Protein AF-A0A496VMB5-F1 (afdb_monomer)

Secondary structure (DSSP, 8-state):
-------GGG--GGG-S-HHHHHHHHHHHHHHHHT--PPP-----PPP-

Structure (mmCIF, N/CA/C/O backbone):
data_AF-A0A496VMB5-F1
#
_entry.id   AF-A0A496VMB5-F1
#
loop_
_atom_site.group_PDB
_atom_site.id
_atom_site.type_symbol
_atom_site.label_atom_id
_atom_site.label_alt_id
_atom_site.label_comp_id
_atom_site.label_asym_id
_atom_site.label_entity_id
_atom_site.label_seq_id
_atom_site.pdbx_PDB_ins_code
_atom_site.Cartn_x
_atom_site.Cartn_y
_atom_site.Cartn_z
_atom_site.occupancy
_atom_site.B_iso_or_equiv
_atom_site.auth_seq_id
_atom_site.auth_comp_id
_atom_site.auth_asym_id
_atom_site.auth_atom_id
_atom_site.pdbx_PDB_model_num
ATOM 1 N N . LEU A 1 1 ? -9.560 19.620 4.148 1.00 70.44 1 LEU A N 1
ATOM 2 C CA . LEU A 1 1 ?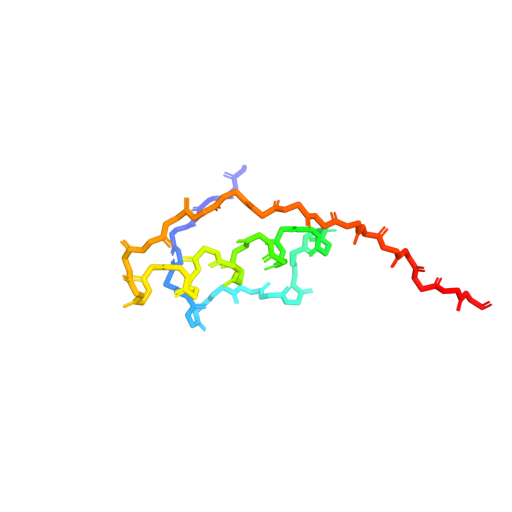 -8.839 18.342 3.972 1.00 70.44 1 LEU A CA 1
ATOM 3 C C . LEU A 1 1 ? -9.504 17.353 4.913 1.00 70.44 1 LEU A C 1
ATOM 5 O O . LEU A 1 1 ? -9.467 17.589 6.113 1.00 70.44 1 LEU A O 1
ATOM 9 N N . GLU A 1 2 ? -10.198 16.351 4.387 1.00 85.00 2 GLU A N 1
ATOM 10 C CA . GLU A 1 2 ? -10.864 15.335 5.210 1.00 85.00 2 GLU A CA 1
ATOM 11 C C . GLU A 1 2 ? -9.988 14.088 5.275 1.00 85.00 2 GLU A C 1
ATOM 13 O O . GLU A 1 2 ? -9.386 13.691 4.276 1.00 85.00 2 GLU A O 1
ATOM 18 N N . VAL A 1 3 ? -9.887 13.497 6.462 1.00 92.81 3 VAL A N 1
ATOM 19 C CA . VAL A 1 3 ? -9.115 12.279 6.717 1.00 92.81 3 VAL A CA 1
ATOM 20 C C . VAL A 1 3 ? -9.934 11.352 7.601 1.00 92.81 3 VAL A C 1
ATOM 22 O O . VAL A 1 3 ? -10.648 11.801 8.496 1.00 92.81 3 VAL A O 1
ATOM 25 N N . GLN A 1 4 ? -9.833 10.052 7.348 1.00 93.44 4 GLN A N 1
ATOM 26 C CA . GLN A 1 4 ? -10.553 9.029 8.094 1.00 93.44 4 GLN A CA 1
ATOM 27 C C . GLN A 1 4 ? -9.701 7.760 8.192 1.00 93.44 4 GLN A C 1
ATOM 29 O O . GLN A 1 4 ? -8.938 7.436 7.281 1.00 93.44 4 GLN A O 1
ATOM 34 N N . LEU A 1 5 ? -9.847 7.035 9.302 1.00 95.81 5 LEU A N 1
ATOM 35 C CA . LEU A 1 5 ? -9.294 5.694 9.464 1.00 95.81 5 LEU A CA 1
ATOM 36 C C . LEU A 1 5 ? -10.240 4.652 8.858 1.00 95.81 5 LEU A C 1
ATOM 38 O O . LEU A 1 5 ? -11.447 4.680 9.099 1.00 95.81 5 LEU A O 1
ATOM 42 N N . PHE A 1 6 ? -9.676 3.701 8.119 1.00 95.94 6 PHE A N 1
ATOM 43 C CA . PHE A 1 6 ? -10.416 2.605 7.501 1.00 95.94 6 PHE A CA 1
ATOM 44 C C . PHE A 1 6 ? -9.883 1.260 7.995 1.00 95.94 6 PHE A C 1
ATOM 46 O O . PHE A 1 6 ? -8.672 1.056 8.081 1.00 95.94 6 PHE A O 1
ATOM 53 N N . SER A 1 7 ? -10.788 0.319 8.268 1.00 96.06 7 SER A N 1
ATOM 54 C CA . SER A 1 7 ? -10.445 -1.103 8.242 1.00 96.06 7 SER A CA 1
ATOM 55 C C . SER A 1 7 ? -10.291 -1.562 6.790 1.00 96.06 7 SER A C 1
ATOM 57 O O . SER A 1 7 ? -10.827 -0.940 5.872 1.00 96.06 7 SER A O 1
ATOM 59 N N . GLN A 1 8 ? -9.561 -2.656 6.567 1.00 95.12 8 GLN A N 1
ATOM 60 C CA . GLN A 1 8 ? -9.248 -3.162 5.225 1.00 95.12 8 GLN A CA 1
ATOM 61 C C . GLN A 1 8 ? -10.491 -3.355 4.336 1.00 95.12 8 GLN A C 1
ATOM 63 O O . GLN A 1 8 ? -10.462 -3.018 3.153 1.00 95.12 8 GLN A O 1
ATOM 68 N N . ASP A 1 9 ? -11.586 -3.861 4.906 1.00 95.88 9 ASP A N 1
ATOM 69 C CA . ASP A 1 9 ? -12.858 -4.112 4.215 1.00 95.88 9 ASP A CA 1
ATOM 70 C C . ASP A 1 9 ? -13.638 -2.829 3.881 1.00 95.88 9 ASP A C 1
ATOM 72 O O . ASP A 1 9 ? -14.554 -2.856 3.061 1.00 95.88 9 ASP A O 1
ATOM 76 N N . LYS A 1 10 ? -13.281 -1.703 4.509 1.00 97.31 10 LYS A N 1
ATOM 77 C CA . LYS A 1 10 ? -13.912 -0.393 4.295 1.00 97.31 10 LYS A CA 1
ATOM 78 C C . LYS A 1 10 ? -13.099 0.534 3.405 1.00 97.31 10 LYS A C 1
ATOM 80 O O . LYS A 1 10 ? -13.586 1.614 3.077 1.00 97.31 10 LYS A O 1
ATOM 85 N N . ILE A 1 11 ? -11.887 0.142 3.007 1.00 95.94 11 ILE A N 1
ATOM 86 C CA . ILE A 1 11 ? -11.074 0.942 2.088 1.00 95.94 11 ILE A CA 1
ATOM 87 C C . ILE A 1 11 ? -11.836 1.094 0.762 1.00 95.94 11 ILE A C 1
ATOM 89 O O . ILE A 1 11 ? -12.238 0.094 0.163 1.00 95.94 11 ILE A O 1
ATOM 93 N N . PRO A 1 12 ? -12.028 2.326 0.258 1.00 95.69 12 PRO A N 1
ATOM 94 C CA . PRO A 1 12 ? -12.705 2.556 -1.011 1.00 95.69 12 PRO A CA 1
ATOM 95 C C . PRO A 1 12 ? -11.742 2.296 -2.178 1.00 95.69 12 PRO A C 1
ATOM 97 O O . PRO A 1 12 ? -11.278 3.228 -2.833 1.00 95.69 12 PRO A O 1
ATOM 100 N N . TRP A 1 13 ? -11.428 1.025 -2.435 1.00 94.12 13 TRP A N 1
ATOM 101 C CA . TRP A 1 13 ? -10.402 0.594 -3.393 1.00 94.12 13 TRP A CA 1
ATOM 102 C C . TRP A 1 13 ? -10.538 1.228 -4.784 1.00 94.12 13 TRP A C 1
ATOM 104 O O . TRP A 1 13 ? -9.533 1.628 -5.371 1.00 94.12 13 TRP A O 1
ATOM 114 N N . GLU A 1 14 ? -11.765 1.380 -5.285 1.00 93.69 14 GLU A N 1
ATOM 115 C CA . GLU A 1 14 ? -12.071 1.982 -6.596 1.00 93.69 14 GLU A CA 1
ATOM 116 C C . GLU A 1 14 ? -11.913 3.505 -6.649 1.00 93.69 14 GLU A C 1
ATOM 118 O O . GLU A 1 14 ? -11.853 4.078 -7.731 1.00 93.69 14 GLU A O 1
ATOM 123 N N . LYS A 1 15 ? -11.809 4.173 -5.496 1.00 94.19 15 LYS A N 1
ATOM 124 C CA . LYS A 1 15 ? -11.608 5.629 -5.406 1.00 94.19 15 LYS A CA 1
ATOM 125 C C . LYS A 1 15 ? -10.156 6.016 -5.123 1.00 94.19 15 LYS A C 1
ATOM 127 O O . LYS A 1 15 ?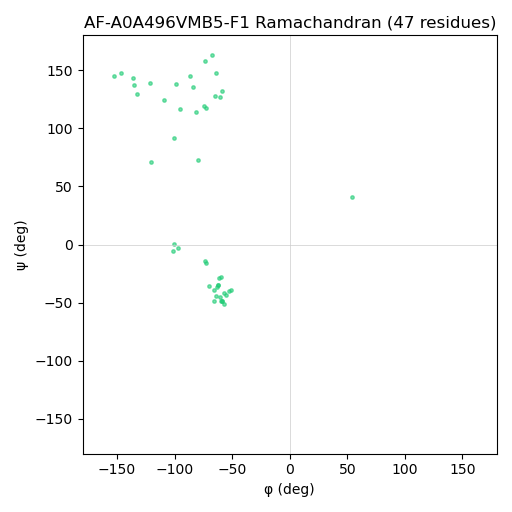 -9.860 7.200 -4.982 1.00 94.19 15 LYS A O 1
ATOM 132 N N . LEU A 1 16 ? -9.251 5.044 -4.997 1.00 93.00 16 LEU A N 1
ATOM 133 C CA . LEU A 1 16 ? -7.830 5.323 -4.809 1.00 93.00 16 LEU A CA 1
ATOM 134 C C . LEU A 1 16 ? -7.269 6.005 -6.062 1.00 93.00 16 LEU A C 1
ATOM 136 O O . LEU A 1 16 ? -7.401 5.483 -7.164 1.00 93.00 16 LEU A O 1
ATOM 140 N N . ALA A 1 17 ? -6.610 7.149 -5.876 1.00 91.25 17 ALA A N 1
ATOM 141 C CA . ALA A 1 17 ? -6.150 7.998 -6.976 1.00 91.25 17 ALA A CA 1
ATOM 142 C C . ALA A 1 17 ? -5.146 7.309 -7.918 1.00 91.25 17 ALA A C 1
ATOM 144 O O . ALA A 1 17 ? -5.083 7.648 -9.096 1.00 91.25 17 ALA A O 1
ATOM 145 N N . PHE A 1 18 ? -4.366 6.346 -7.411 1.00 91.81 18 PHE A N 1
ATOM 146 C CA . PHE A 1 18 ? -3.331 5.662 -8.182 1.00 91.81 18 PHE A CA 1
ATOM 147 C C . PHE A 1 18 ? -3.355 4.142 -7.956 1.00 91.81 18 PHE A C 1
ATOM 149 O O . PHE A 1 18 ? -3.411 3.701 -6.801 1.00 91.81 18 PHE A O 1
ATOM 156 N N . PRO A 1 19 ? -3.202 3.321 -9.015 1.00 91.00 19 PRO A N 1
ATOM 157 C CA . PRO A 1 19 ? -3.167 1.861 -8.897 1.00 91.00 19 PRO A CA 1
ATOM 158 C C . PRO A 1 19 ? -2.037 1.326 -8.005 1.00 91.00 19 PRO A C 1
ATOM 160 O O . PRO A 1 19 ? -2.188 0.281 -7.374 1.00 91.00 19 PRO A O 1
ATOM 163 N N . VAL A 1 20 ? -0.916 2.053 -7.905 1.00 93.62 20 VAL A N 1
ATOM 164 C CA . VAL A 1 20 ? 0.220 1.653 -7.058 1.00 93.62 20 VAL A CA 1
ATOM 165 C C . VAL A 1 20 ? -0.165 1.595 -5.578 1.00 93.62 20 VAL A C 1
ATOM 167 O O . VAL A 1 20 ? 0.263 0.688 -4.874 1.00 93.62 20 VAL A O 1
ATOM 170 N N . ILE A 1 21 ? -1.050 2.491 -5.119 1.00 94.56 21 ILE A N 1
ATOM 171 C CA . ILE A 1 21 ? -1.529 2.503 -3.729 1.00 94.56 21 ILE A CA 1
ATOM 172 C C . ILE A 1 21 ? -2.305 1.217 -3.441 1.00 94.56 21 ILE A C 1
ATOM 174 O O . ILE A 1 21 ? -2.076 0.580 -2.413 1.00 94.56 21 ILE A O 1
ATOM 178 N N . ARG A 1 22 ? -3.182 0.805 -4.372 1.00 94.19 22 ARG A N 1
ATOM 179 C CA . ARG A 1 22 ? -3.931 -0.454 -4.262 1.00 94.19 22 ARG A CA 1
ATOM 180 C C . ARG A 1 22 ? -2.968 -1.631 -4.110 1.00 94.19 22 ARG A C 1
ATOM 182 O O . ARG A 1 22 ? -3.094 -2.388 -3.155 1.00 94.19 22 ARG A O 1
ATOM 189 N N . LYS A 1 23 ? -1.979 -1.732 -5.003 1.00 94.12 23 LYS A N 1
ATOM 190 C CA . LYS A 1 23 ? -0.993 -2.823 -5.013 1.00 94.12 23 LYS A CA 1
ATOM 191 C C . LYS A 1 23 ? -0.187 -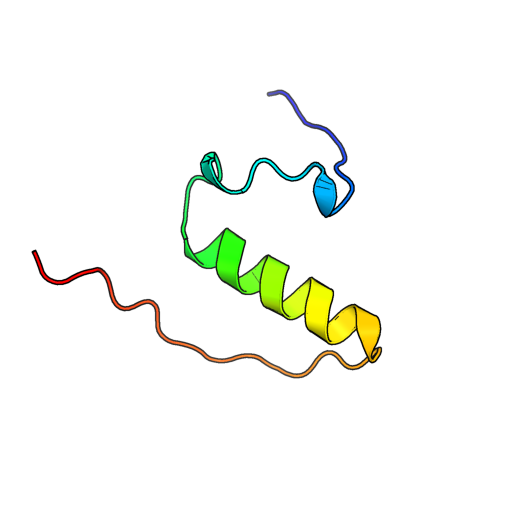2.894 -3.712 1.00 94.12 23 LYS A C 1
ATOM 193 O O . LYS A 1 23 ? -0.106 -3.959 -3.106 1.00 94.12 23 LYS A O 1
ATOM 198 N N . THR A 1 24 ? 0.340 -1.761 -3.247 1.00 95.44 24 THR A N 1
ATOM 199 C CA . THR A 1 24 ? 1.112 -1.686 -1.997 1.00 95.44 24 THR A CA 1
ATOM 200 C C . THR A 1 24 ? 0.283 -2.106 -0.786 1.00 95.44 24 THR A C 1
ATOM 202 O O . THR A 1 24 ? 0.753 -2.891 0.035 1.00 95.44 24 THR A O 1
ATOM 205 N N . LEU A 1 25 ? -0.962 -1.629 -0.673 1.00 96.56 25 LEU A N 1
ATOM 206 C CA . LEU A 1 25 ? -1.842 -2.013 0.432 1.00 96.56 25 LEU A CA 1
ATOM 207 C C . LEU A 1 25 ? -2.212 -3.501 0.374 1.00 96.56 25 LEU A C 1
ATOM 209 O O . LEU A 1 25 ? -2.243 -4.151 1.414 1.00 96.56 25 LEU A O 1
ATOM 213 N N . THR A 1 26 ? -2.455 -4.058 -0.818 1.00 95.12 26 THR A N 1
ATOM 214 C CA . THR A 1 26 ? -2.702 -5.499 -0.979 1.00 95.12 26 THR A CA 1
ATOM 215 C C . THR A 1 26 ? -1.527 -6.330 -0.467 1.00 95.12 26 THR A C 1
ATOM 217 O O . THR A 1 26 ? -1.759 -7.231 0.339 1.00 95.12 26 THR A O 1
ATOM 220 N N . HIS A 1 27 ? -0.291 -6.001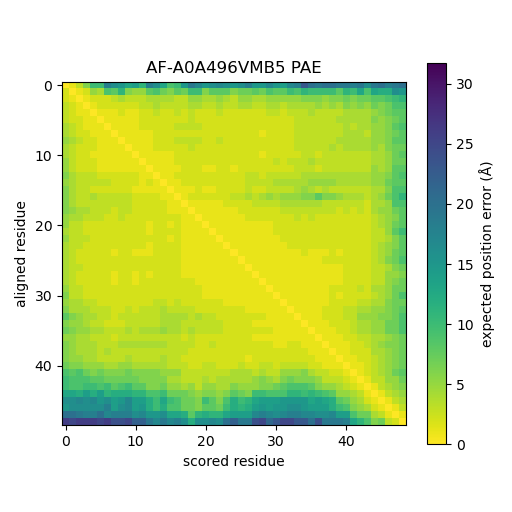 -0.863 1.00 97.00 27 HIS A N 1
ATOM 221 C CA . HIS A 1 27 ? 0.900 -6.687 -0.347 1.00 97.00 27 HIS A CA 1
ATOM 222 C C . HIS A 1 27 ? 0.999 -6.553 1.175 1.00 97.00 27 HIS A C 1
ATOM 224 O O . HIS A 1 27 ? 1.102 -7.558 1.868 1.00 97.00 27 HIS A O 1
ATOM 230 N N . TYR A 1 28 ? 0.843 -5.337 1.712 1.00 97.31 28 TYR A N 1
ATOM 231 C CA . TYR A 1 28 ? 0.883 -5.104 3.158 1.00 97.31 28 TYR A CA 1
ATOM 232 C C . TYR A 1 28 ? -0.123 -5.970 3.934 1.00 97.31 28 TYR A C 1
ATOM 234 O O . TYR A 1 28 ? 0.213 -6.529 4.978 1.00 97.31 28 TYR A O 1
ATOM 242 N N . PHE A 1 29 ? -1.360 -6.100 3.444 1.00 97.1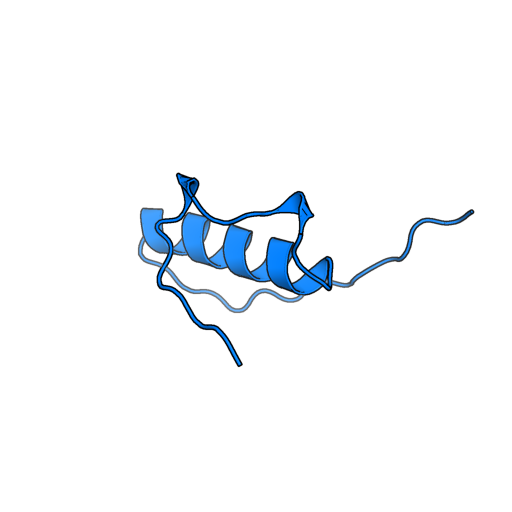9 29 PHE A N 1
ATOM 243 C CA . PHE A 1 29 ? -2.365 -6.918 4.123 1.00 97.19 29 PHE A CA 1
ATOM 244 C C . PHE A 1 29 ? -2.065 -8.419 4.038 1.00 97.19 29 PHE A C 1
ATOM 246 O O . PHE A 1 29 ? -2.314 -9.124 5.013 1.00 97.19 29 PHE A O 1
ATOM 253 N N . GLN A 1 30 ? -1.511 -8.907 2.924 1.00 96.94 30 GLN A N 1
ATOM 254 C CA . GLN A 1 30 ? -1.080 -10.305 2.782 1.00 96.94 30 GLN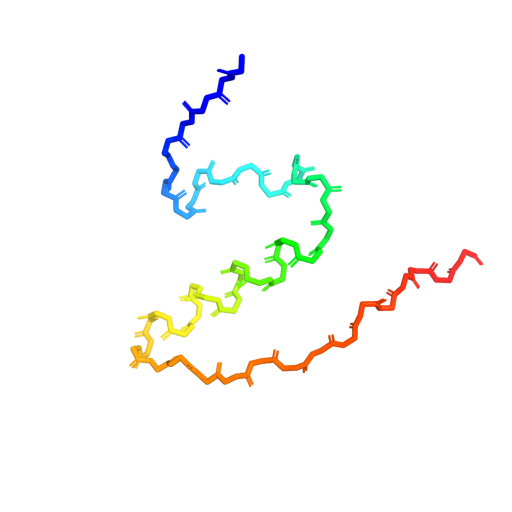 A CA 1
ATOM 255 C C . GLN A 1 30 ? 0.094 -10.624 3.718 1.00 96.94 30 GLN A C 1
ATOM 257 O O . GLN A 1 30 ? 0.035 -11.581 4.489 1.00 96.94 30 GLN A O 1
ATOM 262 N N . ASP A 1 31 ? 1.104 -9.759 3.714 1.00 98.06 31 ASP A N 1
ATOM 263 C CA . ASP A 1 31 ? 2.287 -9.811 4.574 1.00 98.06 31 ASP A CA 1
ATOM 264 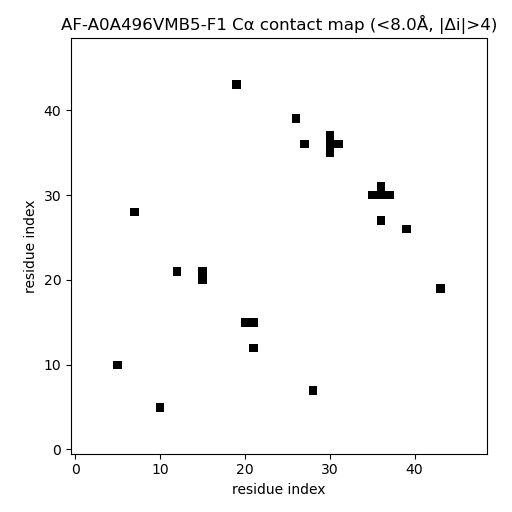C C . ASP A 1 31 ? 1.916 -9.812 6.062 1.00 98.06 31 ASP A C 1
ATOM 266 O O . ASP A 1 31 ? 2.446 -10.587 6.863 1.00 98.06 31 ASP A O 1
ATOM 270 N N . ARG A 1 32 ? 0.933 -8.983 6.437 1.00 97.31 32 ARG A N 1
ATOM 271 C CA . ARG A 1 32 ? 0.435 -8.892 7.812 1.00 97.31 32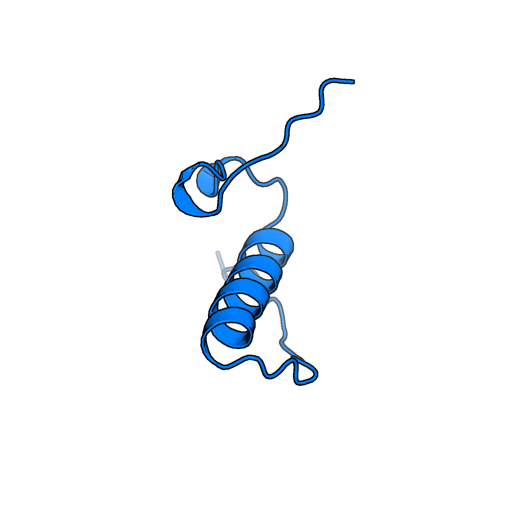 ARG A CA 1
ATOM 272 C C . ARG A 1 32 ? -0.189 -10.199 8.306 1.00 97.31 32 ARG A C 1
ATOM 274 O O . ARG A 1 32 ? -0.047 -10.497 9.489 1.00 97.31 32 ARG A O 1
ATOM 281 N N . VAL A 1 33 ? -0.865 -10.970 7.448 1.00 97.12 33 VAL A N 1
ATOM 282 C CA . VAL A 1 33 ? -1.475 -12.260 7.841 1.00 97.12 33 VAL A CA 1
ATOM 283 C C . VAL A 1 33 ? -0.409 -13.266 8.276 1.00 97.12 33 VAL A C 1
ATOM 285 O O . VAL A 1 33 ? -0.628 -14.014 9.226 1.00 97.12 33 VAL A O 1
ATOM 288 N N . VAL A 1 34 ? 0.751 -13.259 7.618 1.00 97.44 34 VAL A N 1
ATOM 289 C CA . VAL A 1 34 ? 1.877 -14.160 7.923 1.00 97.44 34 VAL A CA 1
ATOM 290 C C . VAL A 1 34 ? 2.938 -13.525 8.830 1.00 97.44 34 VAL A C 1
ATOM 292 O O . VAL A 1 34 ? 3.890 -14.196 9.222 1.00 97.44 34 VAL A O 1
ATOM 295 N N . ASN A 1 35 ? 2.766 -12.248 9.187 1.00 97.81 35 ASN A N 1
ATOM 296 C CA . ASN A 1 35 ? 3.686 -11.431 9.979 1.00 97.81 35 ASN A CA 1
ATOM 297 C C . ASN A 1 35 ? 5.122 -11.383 9.415 1.00 97.81 35 ASN A C 1
ATOM 299 O O . ASN A 1 35 ? 6.102 -11.454 10.159 1.00 97.81 35 ASN A O 1
ATOM 303 N N . GLN A 1 36 ? 5.245 -11.270 8.092 1.00 98.19 36 GLN A N 1
ATOM 304 C CA . GLN A 1 36 ? 6.521 -11.125 7.386 1.00 98.19 36 GLN A CA 1
ATOM 305 C C . GLN A 1 36 ? 6.396 -9.991 6.377 1.00 98.19 36 GLN A C 1
ATOM 307 O O . GLN A 1 36 ? 5.463 -9.995 5.590 1.00 98.19 36 GLN A O 1
ATOM 312 N N . PHE A 1 37 ? 7.340 -9.050 6.379 1.00 96.94 37 PHE A N 1
ATOM 313 C CA . PHE A 1 37 ? 7.285 -7.840 5.549 1.00 96.94 37 PHE A CA 1
ATOM 314 C C . PHE A 1 37 ? 8.501 -7.764 4.613 1.00 96.94 37 PHE A C 1
ATOM 316 O O . PHE A 1 37 ? 9.418 -6.974 4.859 1.00 96.94 37 PHE A O 1
ATOM 323 N N . PRO A 1 38 ? 8.584 -8.628 3.587 1.00 97.31 38 PRO A N 1
ATOM 324 C CA . PRO A 1 38 ? 9.678 -8.586 2.626 1.00 97.31 38 PRO A CA 1
ATOM 325 C C . PRO A 1 38 ? 9.620 -7.316 1.764 1.00 97.31 38 PRO A C 1
ATOM 327 O O . PRO A 1 38 ? 8.599 -6.637 1.657 1.00 97.31 38 PRO A O 1
ATOM 330 N N . VAL A 1 39 ? 10.733 -6.998 1.103 1.00 97.12 39 VAL A N 1
ATOM 331 C CA . VAL A 1 39 ? 10.750 -5.924 0.105 1.00 97.12 39 VAL A CA 1
ATOM 332 C C . VAL A 1 39 ? 10.053 -6.409 -1.161 1.00 97.12 39 VAL A C 1
ATOM 334 O O . VAL A 1 39 ? 10.510 -7.348 -1.810 1.00 97.12 39 VAL A O 1
ATOM 337 N N . HIS A 1 40 ? 8.977 -5.724 -1.542 1.00 95.44 40 HIS A N 1
ATOM 338 C CA . HIS A 1 40 ? 8.272 -5.970 -2.797 1.00 95.44 40 HIS A CA 1
ATOM 339 C C . HIS A 1 40 ? 8.763 -5.014 -3.880 1.00 95.44 40 HIS A C 1
ATOM 341 O O . HIS A 1 40 ? 8.567 -3.803 -3.783 1.00 95.44 40 HIS A O 1
ATOM 347 N N . VAL A 1 41 ? 9.357 -5.560 -4.939 1.00 94.19 41 VAL A N 1
ATOM 348 C CA . VAL A 1 41 ? 9.730 -4.804 -6.142 1.00 94.19 41 VAL A CA 1
ATOM 349 C C . VAL A 1 41 ? 8.803 -5.226 -7.268 1.00 94.19 41 VAL A C 1
ATOM 351 O O . VAL A 1 41 ? 8.683 -6.410 -7.574 1.00 94.19 41 VAL A O 1
ATOM 354 N N . SER A 1 42 ? 8.113 -4.266 -7.878 1.00 89.50 42 SER A N 1
ATOM 355 C CA . SER A 1 42 ? 7.237 -4.559 -9.006 1.00 89.50 42 SER A CA 1
ATOM 356 C C . SER A 1 42 ? 7.097 -3.355 -9.924 1.00 89.50 42 SER A C 1
ATOM 358 O O . SER A 1 42 ? 7.062 -2.219 -9.455 1.00 89.50 42 SER A O 1
ATOM 360 N N . GLU A 1 43 ? 6.979 -3.615 -11.219 1.00 89.94 43 GLU A N 1
ATOM 361 C CA . GLU A 1 43 ? 6.732 -2.584 -12.219 1.00 89.94 43 GLU A CA 1
ATOM 362 C C . GLU A 1 43 ? 5.225 -2.323 -12.362 1.00 89.94 43 GLU A C 1
ATOM 364 O O . GLU A 1 43 ? 4.391 -3.228 -12.216 1.00 89.94 43 GLU A O 1
ATOM 369 N N . MET A 1 44 ? 4.869 -1.062 -12.607 1.00 87.00 44 MET A N 1
ATOM 370 C CA . MET A 1 44 ? 3.503 -0.645 -12.912 1.00 87.00 44 MET A CA 1
ATOM 371 C C . MET A 1 44 ? 3.405 -0.466 -14.421 1.00 87.00 44 MET A C 1
ATOM 373 O O . MET A 1 44 ? 3.714 0.604 -14.934 1.00 87.00 44 MET A O 1
ATOM 377 N N . ILE A 1 45 ? 3.004 -1.521 -15.125 1.00 80.94 45 ILE A N 1
ATOM 378 C CA . ILE A 1 45 ? 2.809 -1.464 -16.573 1.00 80.94 45 ILE A CA 1
ATOM 379 C C . ILE A 1 45 ? 1.424 -0.848 -16.824 1.00 80.94 45 ILE A C 1
A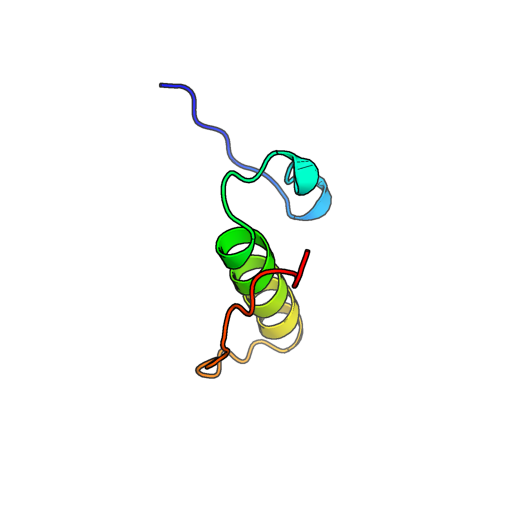TOM 381 O O . ILE A 1 45 ? 0.423 -1.450 -16.419 1.00 80.94 45 ILE A O 1
ATOM 385 N N . PRO A 1 46 ? 1.325 0.354 -17.420 1.00 76.06 46 PRO A N 1
ATOM 386 C CA . PRO A 1 46 ? 0.036 0.906 -17.810 1.00 76.06 46 PRO A CA 1
ATOM 387 C C . PRO A 1 46 ? -0.607 0.019 -18.890 1.00 76.06 46 PRO A C 1
ATOM 389 O O . PRO A 1 46 ? 0.111 -0.579 -19.694 1.00 76.06 46 PRO A O 1
ATOM 392 N N . PRO A 1 47 ? -1.946 -0.090 -18.921 1.00 73.19 47 PRO A N 1
ATOM 393 C CA . PRO A 1 47 ? -2.621 -0.851 -19.964 1.00 73.19 47 PRO A CA 1
ATOM 394 C C . PRO A 1 47 ? -2.260 -0.279 -21.341 1.00 73.19 47 PRO A C 1
ATOM 396 O O . PRO A 1 47 ? -2.301 0.935 -21.541 1.00 73.19 47 PRO A O 1
ATOM 399 N N . ILE A 1 48 ? -1.890 -1.159 -22.274 1.00 78.12 48 ILE A N 1
ATOM 400 C CA . ILE A 1 48 ? -1.701 -0.794 -23.679 1.00 78.12 48 ILE A CA 1
ATOM 401 C C . ILE A 1 48 ? -3.105 -0.579 -24.254 1.00 78.12 48 ILE A C 1
ATOM 403 O O . ILE A 1 48 ? -3.927 -1.495 -24.202 1.00 78.12 48 ILE A O 1
ATOM 407 N N . VAL A 1 49 ? -3.386 0.651 -24.689 1.00 61.62 49 VAL A N 1
ATOM 408 C CA . VAL A 1 49 ? -4.647 1.049 -25.337 1.00 61.62 49 VAL A CA 1
ATOM 409 C C . VAL A 1 49 ? -4.784 0.466 -26.735 1.00 61.62 49 VAL A C 1
ATOM 411 O O . VAL A 1 49 ? -3.740 0.296 -27.406 1.00 61.62 49 VAL A O 1
#

Solvent-accessible surface area (backbone atoms only — not comparable to full-atom values): 3548 Å² total; per-residue (Å²): 139,90,85,81,91,66,57,83,92,65,52,64,73,90,72,53,93,46,72,66,58,56,54,53,51,52,50,51,57,56,26,58,76,74,72,48,86,77,91,84,85,80,84,85,79,75,83,86,128

Foldseek 3Di:
DDDDDDDPVRPPLVPPPDVVVNVVVVLVVVCVVVVHDDDDDDDDDPDDD

Sequence (49 aa):
LEVQLFSQDKIPWEKLAFPVIRKTLTHYFQDRVVNQFPVHVSEMIPPIV

Radius of gyration: 13.06 Å; Cα contacts (8 Å, |Δi|>4): 12; chains: 1; bounding box: 25×32×35 Å

Mean predicted aligned error: 4.19 Å

pLDDT: mean 92.12, std 7.82, range [61.62, 98.19]